Protein AF-A0A960KYT1-F1 (afdb_monomer_lite)

Foldseek 3Di:
DVPPPDDDDDDPPNDDDFAEAEEEPPAPPDHVVVVLVVCQVVLAAAEPPDPDDRPPHHYDYPFDWGHHYYYDYDWYPPLCPDVTPCVVLVVVQVCQQVVCVVVVTRTGGRSCPVVVVDPPPPPPDDPVPPPPDPPDDDDDDDDD

Sequence (144 aa):
NLAHHMVDGSLAGGAPSYVLVQEMINDGVVPNLSTSDLARSIGMPMVGPVIEAIAGLPQVPAPFEGYGLFQYQGGVHGFLLAPDPNTAAGQLQLITYLGSGLTGHPTIIDPFAAGKDRDFEVPFRPYWQDETNPHLVYFPANQP

pLDDT: mean 79.56, std 21.62, range [31.69, 98.25]

Structure (mmCIF, N/CA/C/O backbone):
data_AF-A0A960KYT1-F1
#
_entry.id   AF-A0A960KYT1-F1
#
loop_
_atom_site.group_PDB
_atom_site.id
_atom_site.type_symbol
_atom_site.label_atom_id
_atom_site.label_alt_id
_atom_site.label_comp_id
_atom_site.label_asym_id
_atom_site.label_entity_id
_atom_site.label_seq_id
_atom_site.pdbx_PDB_ins_code
_atom_site.Cartn_x
_atom_site.Cartn_y
_atom_site.Cartn_z
_atom_site.occupancy
_atom_site.B_iso_or_equiv
_atom_site.auth_seq_id
_atom_site.auth_comp_id
_atom_site.auth_asym_id
_atom_site.auth_atom_id
_atom_site.pdbx_PDB_model_num
ATOM 1 N N . ASN A 1 1 ? 1.744 -20.534 3.990 1.00 55.34 1 ASN A N 1
ATOM 2 C CA . ASN A 1 1 ? 1.581 -19.755 5.226 1.00 55.34 1 ASN A CA 1
ATOM 3 C C . ASN A 1 1 ? 2.958 -19.519 5.825 1.00 55.34 1 ASN A C 1
ATOM 5 O O . ASN A 1 1 ? 3.502 -20.403 6.466 1.00 55.34 1 ASN A O 1
ATOM 9 N N . LEU A 1 2 ? 3.552 -18.363 5.541 1.00 66.50 2 LEU A N 1
ATOM 10 C CA . LEU A 1 2 ? 4.830 -17.902 6.089 1.00 66.50 2 LEU A CA 1
ATOM 11 C C . LEU A 1 2 ? 4.650 -17.040 7.358 1.00 66.50 2 LEU A C 1
ATOM 13 O O . LEU A 1 2 ? 5.632 -16.599 7.944 1.00 66.50 2 LEU A O 1
ATOM 17 N N . ALA A 1 3 ? 3.413 -16.826 7.822 1.00 62.00 3 ALA A N 1
ATOM 18 C CA . ALA A 1 3 ? 3.061 -15.891 8.894 1.00 62.00 3 ALA A CA 1
ATOM 19 C C . ALA A 1 3 ? 2.881 -16.557 10.278 1.00 62.00 3 ALA A C 1
ATOM 21 O O . ALA A 1 3 ? 2.197 -16.025 11.150 1.00 62.00 3 ALA A O 1
ATOM 22 N N . HIS A 1 4 ? 3.511 -17.711 10.521 1.00 58.62 4 HIS A N 1
ATOM 23 C CA . HIS A 1 4 ? 3.385 -18.475 11.777 1.00 58.62 4 HIS A CA 1
ATOM 24 C C . HIS A 1 4 ? 3.841 -17.730 13.047 1.00 58.62 4 HIS A C 1
ATOM 26 O O . HIS A 1 4 ? 3.571 -18.191 14.154 1.00 58.62 4 HIS A O 1
ATOM 32 N N . HIS A 1 5 ? 4.531 -16.597 12.898 1.00 63.34 5 HIS A N 1
ATOM 33 C CA . HIS A 1 5 ? 5.094 -15.808 13.995 1.00 63.34 5 HIS A CA 1
ATOM 34 C C . HIS A 1 5 ? 4.371 -14.482 14.240 1.00 63.34 5 HIS A C 1
ATOM 36 O O . HIS A 1 5 ? 4.926 -13.608 14.903 1.00 63.34 5 HIS A O 1
ATOM 42 N N . MET A 1 6 ? 3.152 -14.297 13.724 1.00 62.31 6 MET A N 1
ATOM 43 C CA . MET A 1 6 ? 2.377 -13.130 14.128 1.00 62.31 6 MET A CA 1
ATOM 44 C C . MET A 1 6 ? 2.015 -13.227 15.607 1.00 62.31 6 MET A C 1
ATOM 46 O O . MET A 1 6 ? 1.387 -14.189 16.048 1.00 62.31 6 MET A O 1
ATOM 50 N N . VAL A 1 7 ? 2.425 -12.216 16.361 1.00 6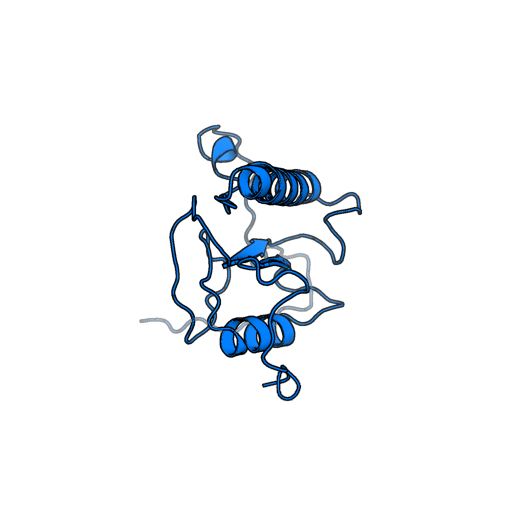5.19 7 VAL A N 1
ATOM 51 C CA . VAL A 1 7 ? 2.079 -12.058 17.769 1.00 65.19 7 VAL A CA 1
ATOM 52 C C . VAL A 1 7 ? 0.961 -11.032 17.842 1.00 65.19 7 VAL A C 1
ATOM 54 O O . VAL A 1 7 ? 1.096 -9.936 17.298 1.00 65.19 7 VAL A O 1
ATOM 57 N N . ASP A 1 8 ? -0.140 -11.403 18.486 1.00 64.69 8 ASP A N 1
ATOM 58 C CA . ASP A 1 8 ? -1.218 -10.466 18.781 1.00 64.69 8 ASP A CA 1
ATOM 59 C C . ASP A 1 8 ? -0.727 -9.399 19.773 1.00 64.69 8 ASP A C 1
ATOM 61 O O . ASP A 1 8 ? 0.046 -9.689 20.692 1.00 64.69 8 ASP A O 1
ATOM 65 N N . GLY A 1 9 ? -1.142 -8.151 19.581 1.00 63.84 9 GLY A N 1
ATOM 66 C CA . GLY A 1 9 ? -0.692 -7.042 20.406 1.00 63.84 9 GLY A CA 1
ATOM 67 C C . GLY A 1 9 ? -1.188 -5.683 19.934 1.00 63.84 9 GLY A C 1
ATOM 68 O O . GLY A 1 9 ? -1.488 -5.461 18.764 1.00 63.84 9 GLY A O 1
ATOM 69 N N . SER A 1 10 ? -1.243 -4.738 20.868 1.00 63.25 10 SER A N 1
ATOM 70 C CA . SER A 1 10 ? -1.470 -3.325 20.573 1.00 63.25 10 SER A CA 1
ATOM 71 C C . SER A 1 10 ? -0.137 -2.601 20.412 1.00 63.25 10 SER A C 1
ATOM 73 O O . SER A 1 10 ? 0.782 -2.823 21.206 1.00 63.25 10 SER A O 1
ATOM 75 N N . LEU A 1 11 ? -0.047 -1.661 19.468 1.00 65.88 11 LEU A N 1
ATOM 76 C CA . LEU A 1 11 ? 1.043 -0.685 19.487 1.00 65.88 11 LEU A CA 1
ATOM 77 C C . LEU A 1 11 ? 1.020 0.110 20.805 1.00 65.88 11 LEU A C 1
ATOM 79 O O . LEU A 1 11 ? -0.022 0.262 21.455 1.00 65.88 11 LEU A O 1
ATOM 83 N N . ALA A 1 12 ? 2.187 0.608 21.216 1.00 59.00 12 ALA A N 1
ATOM 84 C CA . ALA A 1 12 ? 2.310 1.416 22.424 1.00 59.00 12 ALA A CA 1
ATOM 85 C C . ALA A 1 12 ? 1.323 2.598 22.385 1.00 59.00 12 ALA A C 1
ATOM 87 O O . ALA A 1 12 ? 1.262 3.330 21.400 1.00 59.00 12 ALA A O 1
ATOM 88 N N . GLY A 1 13 ? 0.549 2.777 23.459 1.00 67.19 13 GLY A N 1
ATOM 89 C CA . GLY A 1 13 ? -0.447 3.850 23.574 1.00 67.19 13 GLY A CA 1
ATOM 90 C C . GLY A 1 13 ? -1.902 3.437 23.328 1.00 67.19 13 GLY A C 1
ATOM 91 O O . GLY A 1 13 ? -2.781 4.275 23.499 1.00 67.19 13 GLY A O 1
ATOM 92 N N . GLY A 1 14 ? -2.185 2.175 22.974 1.00 66.56 14 GLY A N 1
ATOM 93 C CA . GLY A 1 14 ? -3.559 1.644 22.907 1.00 66.56 14 GLY A CA 1
ATOM 94 C C . GLY A 1 14 ? -4.438 2.249 21.804 1.00 66.56 14 GLY A C 1
ATOM 95 O O . GLY A 1 14 ? -5.650 2.041 21.801 1.00 66.56 14 GLY A O 1
ATOM 96 N N . ALA A 1 15 ? -3.843 3.003 20.879 1.00 67.62 15 ALA A N 1
ATOM 97 C CA . ALA A 1 15 ? -4.545 3.587 19.748 1.00 67.62 15 ALA A CA 1
ATOM 98 C C . ALA A 1 15 ? -4.840 2.520 18.675 1.00 67.62 15 ALA A C 1
ATOM 100 O O . ALA A 1 15 ? -3.996 1.646 18.433 1.00 67.62 15 ALA A O 1
ATOM 101 N N . PRO A 1 16 ? -5.998 2.602 17.988 1.00 70.19 16 PRO A N 1
ATOM 102 C CA . PRO A 1 16 ? -6.248 1.812 16.791 1.00 70.19 16 PRO A CA 1
ATOM 103 C C . PRO A 1 16 ? -5.102 1.984 15.795 1.00 70.19 16 PRO A C 1
ATOM 105 O O . PRO A 1 16 ? -4.678 3.100 15.498 1.00 70.19 16 PRO A O 1
ATOM 108 N N . SER A 1 17 ? -4.574 0.864 15.314 1.00 77.56 17 SER A N 1
ATOM 109 C CA . SER A 1 17 ? -3.456 0.837 14.376 1.00 77.56 17 SER A CA 1
ATOM 110 C C . SER A 1 17 ? -3.976 0.412 13.013 1.00 77.56 17 SER A C 1
ATOM 112 O O . SER A 1 17 ? -4.619 -0.628 12.896 1.00 77.56 17 SER A O 1
ATOM 114 N N . TYR A 1 18 ? -3.695 1.212 11.989 1.00 88.25 18 TYR A N 1
ATOM 115 C CA . TYR A 1 18 ?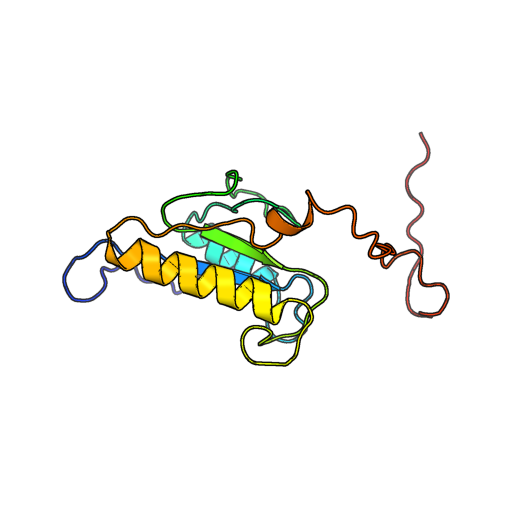 -4.103 0.928 10.617 1.00 88.25 18 TYR A CA 1
ATOM 116 C C . TYR A 1 18 ? -2.869 0.684 9.757 1.00 88.25 18 TYR A C 1
ATOM 118 O O . TYR A 1 18 ? -1.933 1.486 9.763 1.00 88.25 18 TYR A O 1
ATOM 126 N N . VAL A 1 19 ? -2.878 -0.396 8.980 1.00 91.88 19 VAL A N 1
ATOM 127 C CA . VAL A 1 19 ? -1.756 -0.790 8.124 1.00 91.88 19 VAL A CA 1
ATOM 128 C C . VAL A 1 19 ? -2.146 -0.665 6.654 1.00 91.88 19 VAL A C 1
ATOM 130 O O . VAL A 1 19 ? -3.133 -1.249 6.214 1.00 91.88 19 VAL A O 1
ATOM 133 N N . LEU A 1 20 ? -1.324 0.056 5.896 1.00 96.38 20 LEU A N 1
ATOM 134 C CA . LEU A 1 20 ? -1.326 0.030 4.438 1.00 96.38 20 LEU A CA 1
ATOM 135 C C . LEU A 1 20 ? -0.203 -0.897 3.973 1.00 96.38 20 LEU A C 1
ATOM 137 O O . LEU A 1 20 ? 0.962 -0.663 4.301 1.00 96.38 20 LEU A O 1
ATOM 141 N N . VAL A 1 21 ? -0.542 -1.907 3.176 1.00 96.88 21 VAL A N 1
ATOM 142 C CA . VAL A 1 21 ? 0.436 -2.720 2.446 1.00 96.88 21 VAL A CA 1
ATOM 143 C C . VAL A 1 21 ? 0.402 -2.321 0.977 1.00 96.88 21 VAL A C 1
ATOM 145 O O . VAL A 1 21 ? -0.661 -2.268 0.363 1.00 96.88 21 VAL A O 1
ATOM 148 N N . GLN A 1 22 ? 1.575 -2.035 0.418 1.00 97.31 22 GLN A N 1
ATOM 149 C CA . GLN A 1 22 ? 1.755 -1.739 -1.000 1.00 97.31 22 GLN A CA 1
ATOM 150 C C . GLN A 1 22 ? 2.577 -2.856 -1.624 1.00 97.31 22 GLN A C 1
ATOM 152 O O . GLN A 1 22 ? 3.715 -3.089 -1.220 1.00 97.31 22 GLN A O 1
ATOM 157 N N . GLU A 1 23 ? 1.990 -3.548 -2.589 1.00 97.25 23 GLU A N 1
ATOM 158 C CA . GLU A 1 23 ? 2.596 -4.701 -3.243 1.00 97.25 23 GLU A CA 1
ATOM 159 C C . GLU A 1 23 ? 2.899 -4.391 -4.702 1.00 97.25 23 GLU A C 1
ATOM 161 O O . GLU A 1 23 ? 2.041 -3.879 -5.411 1.00 97.25 23 GLU A O 1
ATOM 166 N N . MET A 1 24 ? 4.093 -4.753 -5.165 1.00 96.38 24 MET A N 1
ATOM 167 C CA . MET A 1 24 ? 4.377 -4.849 -6.593 1.00 96.38 24 MET A CA 1
ATOM 168 C C . MET A 1 24 ? 4.153 -6.297 -7.040 1.00 96.38 24 MET A C 1
ATOM 170 O O . MET A 1 24 ? 4.767 -7.224 -6.509 1.00 96.38 24 MET A O 1
ATOM 174 N N . ILE A 1 25 ? 3.265 -6.509 -8.006 1.00 95.88 25 ILE A N 1
ATOM 175 C CA . ILE A 1 25 ? 3.060 -7.820 -8.625 1.00 95.88 25 ILE A CA 1
ATOM 176 C C . ILE A 1 25 ? 4.307 -8.201 -9.424 1.00 95.88 25 ILE A C 1
ATOM 178 O O . ILE A 1 25 ? 4.843 -7.381 -10.172 1.00 95.88 25 ILE A O 1
ATOM 182 N N . ASN A 1 26 ? 4.743 -9.455 -9.276 1.00 91.69 26 ASN A N 1
ATOM 183 C CA . ASN A 1 26 ? 5.981 -9.997 -9.841 1.00 91.69 26 ASN A CA 1
ATOM 184 C C . ASN A 1 26 ? 7.264 -9.321 -9.315 1.00 91.69 26 ASN A C 1
ATOM 186 O O . ASN A 1 26 ? 8.256 -9.220 -10.038 1.00 91.69 26 ASN A O 1
ATOM 190 N N . ASP A 1 27 ? 7.269 -8.868 -8.056 1.00 90.75 27 ASP A N 1
ATOM 191 C CA . ASP A 1 27 ? 8.485 -8.387 -7.389 1.00 90.75 27 ASP A CA 1
ATOM 192 C C . ASP A 1 27 ? 9.533 -9.519 -7.301 1.00 90.75 27 ASP A C 1
ATOM 194 O O . ASP A 1 27 ? 9.300 -10.585 -6.727 1.00 90.75 27 ASP A O 1
ATOM 198 N N . GLY A 1 28 ? 10.708 -9.286 -7.898 1.00 90.69 28 GLY A N 1
ATOM 199 C CA . GLY A 1 28 ? 11.807 -10.256 -7.946 1.00 90.69 28 GLY A CA 1
ATOM 200 C C . GLY A 1 28 ? 12.610 -10.395 -6.645 1.00 90.69 28 GLY A C 1
ATOM 201 O O . GLY A 1 28 ? 13.498 -11.242 -6.570 1.00 90.69 28 GLY A O 1
ATOM 202 N N . VAL A 1 29 ? 12.334 -9.566 -5.637 1.00 93.19 29 VAL A N 1
ATOM 203 C CA . VAL A 1 29 ? 13.013 -9.534 -4.333 1.00 93.19 29 VAL A CA 1
ATOM 204 C C . VAL A 1 29 ? 12.089 -10.033 -3.226 1.00 93.19 29 VAL A C 1
ATOM 206 O O . VAL A 1 29 ? 12.502 -10.872 -2.425 1.00 93.19 29 VAL A O 1
ATOM 209 N N . VAL A 1 30 ? 10.847 -9.542 -3.173 1.00 92.12 30 VAL A N 1
ATOM 210 C CA . VAL A 1 30 ? 9.844 -9.964 -2.181 1.00 92.12 30 VAL A CA 1
ATOM 211 C C . VAL A 1 30 ? 8.717 -10.720 -2.885 1.00 92.12 30 VAL A C 1
ATOM 213 O O . VAL A 1 30 ? 7.862 -10.092 -3.500 1.00 92.12 30 VAL A O 1
ATOM 216 N N . PRO A 1 31 ? 8.658 -12.060 -2.775 1.00 92.81 31 PRO A N 1
ATOM 217 C CA . PRO A 1 31 ? 7.628 -12.840 -3.453 1.00 92.81 31 PRO A CA 1
ATOM 218 C C . PRO A 1 31 ? 6.207 -12.461 -3.015 1.00 92.81 31 PRO A C 1
ATOM 220 O O . PRO A 1 31 ? 5.933 -12.378 -1.814 1.00 92.81 31 PRO A O 1
ATOM 223 N N . ASN A 1 32 ? 5.272 -12.368 -3.968 1.00 94.00 32 ASN A N 1
ATOM 224 C CA . ASN A 1 32 ? 3.855 -12.063 -3.702 1.00 94.00 32 ASN A CA 1
ATOM 225 C C . ASN A 1 32 ? 3.180 -13.075 -2.757 1.00 94.00 32 ASN A C 1
ATOM 227 O O . ASN A 1 32 ? 2.234 -12.748 -2.038 1.00 94.00 32 ASN A O 1
ATOM 231 N N . LEU A 1 33 ? 3.702 -14.307 -2.688 1.00 93.62 33 LEU A N 1
ATOM 232 C CA . LEU A 1 33 ? 3.242 -15.315 -1.730 1.00 93.62 33 LEU A CA 1
ATOM 233 C C . LEU A 1 33 ? 3.413 -14.853 -0.273 1.00 93.62 33 LEU A C 1
ATOM 235 O O . LEU A 1 33 ? 2.540 -15.114 0.553 1.00 93.62 33 LEU A O 1
ATOM 239 N N . SER A 1 34 ? 4.503 -14.149 0.042 1.00 90.62 34 SER A N 1
ATOM 240 C CA . SER A 1 34 ? 4.768 -13.638 1.391 1.00 90.62 34 SER A CA 1
ATOM 241 C C . SER A 1 34 ? 3.747 -12.574 1.785 1.00 90.62 34 SER A C 1
ATOM 243 O O . SER A 1 34 ? 3.178 -12.636 2.875 1.00 90.62 34 SER A O 1
ATOM 245 N N . THR A 1 35 ? 3.460 -11.642 0.876 1.00 93.75 35 THR A N 1
ATOM 246 C CA . THR A 1 35 ? 2.422 -10.623 1.067 1.00 93.75 35 THR A CA 1
ATOM 247 C C . THR A 1 35 ? 1.040 -11.253 1.185 1.00 93.75 35 THR A C 1
ATOM 249 O O . THR A 1 35 ? 0.274 -10.888 2.071 1.00 93.75 35 THR A O 1
ATOM 252 N N . SER A 1 36 ? 0.736 -12.247 0.348 1.00 93.88 36 SER A N 1
ATOM 253 C CA . SER A 1 36 ? -0.530 -12.980 0.392 1.00 93.88 36 SER A CA 1
ATOM 254 C C . SER A 1 36 ? -0.744 -13.693 1.722 1.00 93.88 36 SER A C 1
ATOM 256 O O . SER A 1 36 ? -1.843 -13.663 2.275 1.00 93.88 36 SER A O 1
ATOM 258 N N . ASP A 1 37 ? 0.296 -14.336 2.250 1.00 92.69 37 ASP A N 1
ATOM 259 C CA . ASP A 1 37 ? 0.232 -15.011 3.543 1.00 92.69 37 ASP A CA 1
ATOM 260 C C . ASP A 1 37 ? 0.055 -14.014 4.697 1.00 92.69 37 ASP A C 1
ATOM 262 O O . ASP A 1 37 ? -0.775 -14.266 5.570 1.00 92.69 37 ASP A O 1
ATOM 266 N N . LEU A 1 38 ? 0.753 -12.870 4.665 1.00 91.06 38 LEU A N 1
ATOM 267 C CA . LEU A 1 38 ? 0.566 -11.775 5.624 1.00 91.06 38 LEU A CA 1
ATOM 268 C C . LEU A 1 38 ? -0.858 -11.205 5.571 1.00 91.06 38 LEU A C 1
ATOM 270 O O . LEU A 1 38 ? -1.513 -11.047 6.598 1.00 91.06 38 LEU A O 1
ATOM 274 N N . ALA A 1 39 ? -1.355 -10.896 4.375 1.00 93.38 39 ALA A N 1
ATOM 275 C CA . ALA A 1 39 ? -2.672 -10.304 4.195 1.00 93.38 39 ALA A CA 1
ATOM 276 C C . ALA A 1 39 ? -3.776 -11.256 4.684 1.00 93.38 39 ALA A C 1
ATOM 278 O O . ALA A 1 39 ? -4.690 -10.830 5.391 1.00 93.38 39 ALA A O 1
ATOM 279 N N . ARG A 1 40 ? -3.654 -12.564 4.403 1.00 92.88 40 ARG A N 1
ATOM 280 C CA . ARG A 1 40 ? -4.558 -13.594 4.948 1.00 92.88 40 ARG A CA 1
ATOM 281 C C . ARG A 1 40 ? -4.493 -13.696 6.457 1.00 92.88 40 ARG A C 1
ATOM 283 O O . ARG A 1 40 ? -5.536 -13.825 7.090 1.00 92.88 40 ARG A O 1
ATOM 290 N N . SER A 1 41 ? -3.297 -13.671 7.036 1.00 88.88 41 SER A N 1
ATOM 291 C CA . SER A 1 41 ? -3.148 -13.891 8.469 1.00 88.88 41 SER A CA 1
ATOM 292 C C . SER A 1 41 ? -3.770 -12.764 9.296 1.00 88.88 41 SER A C 1
ATOM 294 O O . SER A 1 41 ? -4.273 -13.038 10.382 1.00 88.88 41 SER A O 1
ATOM 296 N N . ILE A 1 42 ? -3.791 -11.530 8.780 1.00 86.75 42 ILE A N 1
ATOM 297 C CA . ILE A 1 42 ? -4.426 -10.370 9.436 1.00 86.75 42 ILE A CA 1
ATOM 298 C C . ILE A 1 42 ? -5.828 -10.035 8.896 1.00 86.75 42 ILE A C 1
ATOM 300 O O . ILE A 1 42 ? -6.407 -9.033 9.304 1.00 86.75 42 ILE A O 1
ATOM 304 N N . GLY A 1 43 ? -6.379 -10.834 7.974 1.00 89.12 43 GLY A N 1
ATOM 305 C CA . GLY A 1 43 ? -7.707 -10.591 7.391 1.00 89.12 43 GLY A CA 1
ATOM 306 C C . GLY A 1 43 ? -7.815 -9.282 6.598 1.00 89.12 43 GLY A C 1
ATOM 307 O O . GLY A 1 43 ? -8.870 -8.653 6.581 1.00 89.12 43 GLY A O 1
ATOM 308 N N . MET A 1 44 ? -6.723 -8.850 5.967 1.00 92.94 44 MET A N 1
ATOM 309 C CA . MET A 1 44 ? -6.643 -7.579 5.248 1.00 92.94 44 MET A CA 1
ATOM 310 C C . MET A 1 44 ? -7.513 -7.586 3.983 1.00 92.94 44 MET A C 1
ATOM 312 O O . MET A 1 44 ? -7.355 -8.486 3.156 1.00 92.94 44 MET A O 1
ATOM 316 N N . PRO A 1 45 ? -8.393 -6.590 3.771 1.00 97.38 45 PRO A N 1
ATOM 317 C CA . PRO A 1 45 ? -9.087 -6.458 2.501 1.00 97.38 45 PRO A CA 1
ATOM 318 C C . PRO A 1 45 ? -8.121 -6.024 1.395 1.00 97.38 45 PRO A C 1
ATOM 320 O O . PRO A 1 45 ? -7.157 -5.289 1.624 1.00 97.38 45 PRO A O 1
ATOM 323 N N . MET A 1 46 ? -8.420 -6.447 0.174 1.00 98.19 46 MET A N 1
ATOM 324 C CA . MET A 1 46 ? -7.775 -5.942 -1.030 1.00 98.19 46 MET A CA 1
ATOM 325 C C . MET A 1 46 ? -8.535 -4.715 -1.525 1.00 98.19 46 MET A C 1
ATOM 327 O O . MET A 1 46 ? -9.719 -4.813 -1.854 1.00 98.19 46 MET A O 1
ATOM 331 N N . VAL A 1 47 ? -7.868 -3.567 -1.575 1.00 98.19 47 VAL A N 1
ATOM 332 C CA . VAL A 1 47 ? -8.466 -2.317 -2.046 1.00 98.19 47 VAL A CA 1
ATOM 333 C C . VAL A 1 47 ? -8.258 -2.195 -3.548 1.00 98.19 47 VAL A C 1
ATOM 335 O O . VAL A 1 47 ? -7.147 -2.346 -4.050 1.00 98.19 47 VAL A O 1
ATOM 338 N N . GLY A 1 48 ? -9.352 -1.955 -4.266 1.00 94.56 48 GLY A N 1
ATOM 339 C CA . GLY A 1 48 ? -9.362 -1.886 -5.718 1.00 94.56 48 GLY A CA 1
ATOM 340 C C . GLY A 1 48 ? -8.614 -0.670 -6.285 1.00 94.56 48 GLY A C 1
ATOM 341 O O . GLY A 1 48 ? -8.556 0.366 -5.626 1.00 94.56 48 GLY A O 1
ATOM 342 N N . PRO A 1 49 ? -8.132 -0.747 -7.540 1.00 95.25 49 PRO A N 1
ATOM 343 C CA . PRO A 1 49 ? -8.252 -1.884 -8.458 1.00 95.25 49 PRO A CA 1
ATOM 344 C C . PRO A 1 49 ? -7.398 -3.094 -8.042 1.00 95.25 49 PRO A C 1
ATOM 346 O O . PRO A 1 49 ? -6.219 -2.964 -7.739 1.00 95.25 49 PRO A O 1
ATOM 349 N N . VAL A 1 50 ? -8.006 -4.285 -8.058 1.00 94.44 50 VAL A N 1
ATOM 350 C CA . VAL A 1 50 ? -7.312 -5.550 -7.772 1.00 94.44 50 VAL A CA 1
ATOM 351 C C . VAL A 1 50 ? -6.678 -6.067 -9.060 1.00 94.44 50 VAL A C 1
ATOM 353 O O . VAL A 1 50 ? -7.381 -6.261 -10.051 1.00 94.44 50 VAL A O 1
ATOM 356 N N . ILE A 1 51 ? -5.362 -6.283 -9.040 1.00 95.38 51 ILE A N 1
ATOM 357 C CA . ILE A 1 51 ? -4.594 -6.772 -10.194 1.00 95.38 51 ILE A CA 1
ATOM 358 C C . ILE A 1 51 ? -4.586 -8.302 -10.197 1.00 95.38 51 ILE A C 1
ATOM 360 O O . ILE A 1 51 ? -4.974 -8.922 -11.185 1.00 95.38 51 ILE A O 1
ATOM 364 N N . GLU A 1 52 ? -4.207 -8.909 -9.071 1.00 96.19 52 GLU A N 1
ATOM 365 C CA . GLU A 1 52 ? -4.187 -10.358 -8.879 1.00 96.19 52 GLU A CA 1
ATOM 366 C C . GLU A 1 52 ? -4.915 -10.721 -7.583 1.00 96.19 52 GLU A C 1
ATOM 368 O O . GLU A 1 52 ? -4.422 -10.470 -6.484 1.00 96.19 52 GLU A O 1
ATOM 373 N N . ALA A 1 53 ? -6.102 -11.320 -7.707 1.00 96.12 53 ALA A N 1
ATOM 374 C CA . ALA A 1 53 ? -6.951 -11.648 -6.567 1.00 96.12 53 ALA A CA 1
ATOM 375 C C . ALA A 1 53 ? -6.328 -12.717 -5.654 1.00 96.12 53 ALA A C 1
ATOM 377 O O . ALA A 1 53 ? -6.041 -13.838 -6.074 1.00 96.12 53 ALA A O 1
ATOM 378 N N . ILE A 1 54 ? -6.234 -12.411 -4.360 1.00 95.62 54 ILE A N 1
ATOM 379 C CA . ILE A 1 54 ? -5.762 -13.347 -3.340 1.00 95.62 54 ILE A CA 1
ATOM 380 C C . ILE A 1 54 ? -6.960 -14.107 -2.773 1.00 95.62 54 ILE A C 1
ATOM 382 O O . ILE A 1 54 ? -7.835 -13.545 -2.113 1.00 95.62 54 ILE A O 1
ATOM 386 N N . ALA A 1 55 ? -6.990 -15.422 -3.000 1.00 93.88 55 ALA A N 1
ATOM 387 C CA . ALA A 1 55 ? -8.067 -16.275 -2.505 1.00 93.88 55 ALA A CA 1
ATOM 388 C C . ALA A 1 55 ? -8.257 -16.134 -0.982 1.00 93.88 55 ALA A C 1
ATOM 390 O O . ALA A 1 55 ? -7.289 -16.246 -0.220 1.00 93.88 55 ALA A O 1
ATOM 391 N N . GLY A 1 56 ? -9.509 -15.935 -0.561 1.00 92.31 56 GLY A N 1
ATOM 392 C CA . GLY A 1 56 ? -9.906 -15.803 0.843 1.00 92.31 56 GLY A CA 1
ATOM 393 C C . GLY A 1 56 ? -9.895 -14.376 1.398 1.00 92.31 56 GLY A C 1
ATOM 394 O O . GLY A 1 56 ? -10.345 -14.191 2.524 1.00 92.31 56 GLY A O 1
ATOM 395 N N . LEU A 1 57 ? -9.430 -13.380 0.636 1.00 94.94 57 LEU A N 1
ATOM 396 C CA . LEU A 1 57 ? -9.492 -11.977 1.046 1.00 94.94 57 LEU A CA 1
ATOM 397 C C . LEU A 1 57 ? -10.696 -11.258 0.421 1.00 94.94 57 LEU A C 1
ATOM 399 O O . LEU A 1 57 ? -10.971 -11.451 -0.767 1.00 94.94 57 LEU A O 1
ATOM 403 N N . PRO A 1 58 ? -11.420 -10.422 1.189 1.00 97.12 58 PRO A N 1
ATOM 404 C CA . PRO A 1 58 ? -12.474 -9.587 0.632 1.00 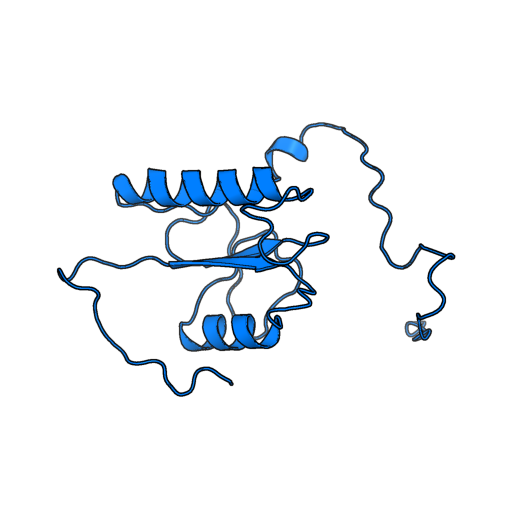97.12 58 PRO A CA 1
ATOM 405 C C . PRO A 1 58 ? -11.873 -8.503 -0.269 1.00 97.12 58 PRO A C 1
ATOM 407 O O . PRO A 1 58 ? -10.808 -7.962 0.024 1.00 97.12 58 PRO A O 1
ATOM 410 N N . GLN A 1 59 ? -12.577 -8.161 -1.348 1.00 97.81 59 GLN A N 1
ATOM 411 C CA . GLN A 1 59 ? -12.228 -7.039 -2.218 1.00 97.81 59 GLN A CA 1
ATOM 412 C C . GLN A 1 59 ? -13.163 -5.869 -1.931 1.00 97.81 59 GLN A C 1
ATOM 414 O O . GLN A 1 59 ? -14.380 -6.051 -1.857 1.00 97.81 59 GLN A O 1
ATOM 419 N N . VAL A 1 60 ? -12.602 -4.675 -1.779 1.00 97.69 60 VAL A N 1
ATOM 420 C CA . VAL A 1 60 ? -13.346 -3.442 -1.505 1.00 97.69 60 VAL A CA 1
ATOM 421 C C . VAL A 1 60 ? -12.976 -2.375 -2.536 1.00 97.69 60 VAL A C 1
ATOM 423 O O . VAL A 1 60 ? -11.828 -2.332 -2.983 1.00 97.69 60 VAL A O 1
ATOM 426 N N . PRO A 1 61 ? -13.916 -1.522 -2.969 1.00 96.94 61 PRO A N 1
ATOM 427 C CA . PRO A 1 61 ? -13.597 -0.451 -3.906 1.00 96.94 61 PRO A CA 1
ATOM 428 C C . PRO A 1 61 ? -12.741 0.628 -3.233 1.00 96.94 61 PRO A C 1
ATOM 430 O O . PRO A 1 61 ? -12.905 0.898 -2.045 1.00 96.94 61 PRO A O 1
ATOM 433 N N . ALA A 1 62 ? -11.874 1.284 -4.005 1.00 95.56 62 ALA A N 1
ATOM 434 C CA . ALA A 1 62 ? -11.322 2.575 -3.612 1.00 95.56 62 ALA A CA 1
ATOM 435 C C . ALA A 1 62 ? -12.330 3.713 -3.896 1.00 95.56 62 ALA A C 1
ATOM 437 O O . ALA A 1 62 ? -13.089 3.623 -4.866 1.00 95.56 62 ALA A O 1
ATOM 438 N N . PRO A 1 63 ? -12.306 4.810 -3.117 1.00 97.19 63 PRO A N 1
ATOM 439 C CA . PRO A 1 63 ? -11.515 4.979 -1.899 1.00 97.19 63 PRO A CA 1
ATOM 440 C C . PRO A 1 63 ? -12.050 4.115 -0.744 1.00 97.19 63 PRO A C 1
ATOM 442 O O . PRO A 1 63 ? -13.255 3.905 -0.627 1.00 97.19 63 PRO A O 1
ATOM 445 N N . PHE A 1 64 ? -11.150 3.642 0.117 1.00 97.06 64 PHE A N 1
ATOM 446 C CA . PHE A 1 64 ? -11.475 2.815 1.279 1.00 97.06 64 PHE A CA 1
ATOM 447 C C . PHE A 1 64 ? -10.815 3.365 2.543 1.00 97.06 64 PHE A C 1
ATOM 449 O O . PHE A 1 64 ? -9.607 3.596 2.564 1.00 97.06 64 PHE A O 1
ATOM 456 N N . GLU A 1 65 ? -11.598 3.564 3.600 1.00 96.00 65 GLU A N 1
ATOM 457 C CA . GLU A 1 65 ? -11.100 4.003 4.904 1.00 96.00 65 GLU A CA 1
ATOM 458 C C . GLU A 1 65 ? -10.702 2.793 5.762 1.00 96.00 65 GLU A C 1
ATOM 460 O O . GLU A 1 65 ? -11.481 1.852 5.916 1.00 96.00 65 GLU A O 1
ATOM 465 N N . GLY A 1 66 ? -9.505 2.822 6.348 1.00 93.56 66 GLY A N 1
ATOM 466 C CA . GLY A 1 66 ? -9.021 1.797 7.269 1.00 93.56 66 GLY A CA 1
ATOM 467 C C . GLY A 1 66 ? -7.684 1.199 6.847 1.00 93.56 66 GLY A C 1
ATOM 468 O O . GLY A 1 66 ? -6.763 1.920 6.494 1.00 93.56 66 GLY A O 1
ATOM 469 N N . TYR A 1 67 ? -7.560 -0.125 6.941 1.00 94.25 67 TYR A N 1
ATOM 470 C CA . TYR A 1 67 ? -6.358 -0.890 6.591 1.00 94.25 67 TYR A CA 1
ATOM 471 C C . TYR A 1 67 ? -6.608 -1.724 5.334 1.00 94.25 67 TYR A C 1
ATOM 473 O O . TYR A 1 67 ? -7.738 -2.131 5.070 1.00 94.25 67 TYR A O 1
ATOM 481 N N . GLY A 1 68 ? -5.566 -2.014 4.563 1.00 96.81 68 GLY A N 1
ATOM 482 C CA . GLY A 1 68 ? -5.750 -2.709 3.295 1.00 96.81 68 GLY A CA 1
ATOM 483 C C . GLY A 1 68 ? -4.465 -2.956 2.521 1.00 96.81 68 GLY A C 1
ATOM 484 O O . GLY A 1 68 ? -3.425 -2.345 2.780 1.00 96.81 68 GLY A O 1
ATOM 485 N N . LEU A 1 69 ? -4.579 -3.861 1.555 1.00 98.06 69 LEU A N 1
ATOM 486 C CA . LEU A 1 69 ? -3.560 -4.165 0.561 1.00 98.06 69 LEU A CA 1
ATOM 487 C C . LEU A 1 69 ? -3.925 -3.476 -0.754 1.00 98.06 69 LEU A C 1
ATOM 489 O O . LEU A 1 69 ? -5.032 -3.670 -1.255 1.00 98.06 69 LEU A O 1
ATOM 493 N N . PHE A 1 70 ? -2.983 -2.729 -1.325 1.00 98.25 70 PHE A N 1
ATOM 494 C CA . PHE A 1 70 ? -3.084 -2.171 -2.671 1.00 98.25 70 PHE A CA 1
ATOM 495 C C . PHE A 1 70 ? -1.968 -2.728 -3.561 1.00 98.25 70 PHE A C 1
ATOM 497 O O . PHE A 1 70 ? -0.808 -2.793 -3.143 1.00 98.25 70 PHE A O 1
ATOM 504 N N . GLN A 1 71 ? -2.318 -3.117 -4.787 1.00 97.50 71 GLN A N 1
ATOM 505 C CA . GLN A 1 71 ? -1.401 -3.743 -5.738 1.00 97.50 71 GLN A CA 1
ATOM 506 C C . GLN A 1 71 ? -1.001 -2.784 -6.861 1.00 97.50 71 GLN A C 1
ATOM 508 O O . GLN A 1 71 ? -1.821 -2.059 -7.418 1.00 97.50 71 GLN A O 1
ATOM 513 N N . TYR A 1 72 ? 0.271 -2.843 -7.227 1.00 96.38 72 TYR A N 1
ATOM 514 C CA . TYR A 1 72 ? 0.896 -2.176 -8.361 1.00 96.38 72 TYR A CA 1
ATOM 515 C C . TYR A 1 72 ? 1.430 -3.234 -9.330 1.00 96.38 72 TYR A C 1
ATOM 517 O O . TYR A 1 72 ? 1.676 -4.374 -8.942 1.00 96.38 72 TYR A O 1
ATOM 525 N N . GLN A 1 73 ? 1.640 -2.866 -10.592 1.00 94.00 73 GLN A N 1
ATOM 526 C CA . GLN A 1 73 ? 2.250 -3.746 -11.593 1.00 94.00 73 GLN A CA 1
ATOM 527 C C . GLN A 1 73 ? 3.230 -2.977 -12.480 1.00 94.00 73 GLN A C 1
ATOM 529 O O . GLN A 1 73 ? 3.130 -1.758 -12.624 1.00 94.00 73 GLN A O 1
ATOM 534 N N . GLY A 1 74 ? 4.149 -3.705 -13.118 1.00 89.75 74 GLY A N 1
ATOM 535 C CA . GLY A 1 74 ? 5.061 -3.141 -14.118 1.00 89.75 74 GLY A CA 1
ATOM 536 C C . GLY A 1 74 ? 6.167 -2.249 -13.547 1.00 89.75 74 GLY A C 1
ATOM 537 O O . GLY A 1 74 ? 6.710 -1.431 -14.283 1.00 89.75 74 GLY A O 1
ATOM 538 N N . GLY A 1 75 ? 6.481 -2.389 -12.259 1.00 89.12 75 GLY A N 1
ATOM 539 C CA . GLY A 1 75 ? 7.576 -1.677 -11.604 1.00 89.12 75 GLY A CA 1
ATOM 540 C C . GLY A 1 75 ? 8.560 -2.608 -10.900 1.00 89.12 75 GLY A C 1
ATOM 541 O O . GLY A 1 75 ? 8.507 -3.830 -11.045 1.00 89.12 75 GLY A O 1
ATOM 542 N N . VAL A 1 76 ? 9.473 -2.015 -10.134 1.00 90.25 76 VAL A N 1
ATOM 543 C CA . VAL A 1 76 ? 10.559 -2.717 -9.438 1.00 90.25 76 VAL A CA 1
ATOM 544 C C . VAL A 1 76 ? 10.401 -2.719 -7.917 1.00 90.25 76 VAL A C 1
ATOM 546 O O . VAL A 1 76 ? 9.657 -1.932 -7.329 1.00 90.25 76 VAL A O 1
ATOM 549 N N . HIS A 1 77 ? 11.161 -3.589 -7.250 1.00 92.81 77 HIS A N 1
ATOM 550 C CA . HIS A 1 77 ? 11.297 -3.542 -5.798 1.00 92.81 77 HIS A CA 1
ATOM 551 C C . HIS A 1 77 ? 11.775 -2.156 -5.334 1.00 92.81 77 HIS A C 1
ATOM 553 O O . HIS A 1 77 ? 12.698 -1.577 -5.911 1.00 92.81 77 HIS A O 1
ATOM 559 N N . GLY A 1 78 ? 11.165 -1.621 -4.274 1.00 91.81 78 GLY A N 1
ATOM 560 C CA . GLY A 1 78 ? 11.523 -0.300 -3.747 1.00 91.81 78 GLY A CA 1
ATOM 561 C C . GLY A 1 78 ? 11.066 0.882 -4.615 1.00 91.81 78 GLY A C 1
ATOM 562 O O . GLY A 1 78 ? 11.592 1.986 -4.451 1.00 91.81 78 GLY A O 1
ATOM 563 N N . PHE A 1 79 ? 10.075 0.685 -5.498 1.00 93.00 79 PHE A N 1
ATOM 564 C CA . PHE A 1 79 ? 9.546 1.715 -6.409 1.00 93.00 79 PHE A CA 1
ATOM 565 C C . PHE A 1 79 ? 9.128 3.032 -5.730 1.00 93.00 79 PHE A C 1
ATOM 567 O O . PHE A 1 79 ? 9.107 4.075 -6.376 1.00 93.00 79 PHE A O 1
ATOM 574 N N . LEU A 1 80 ? 8.827 3.017 -4.425 1.00 92.56 80 LEU A N 1
ATOM 575 C CA . LEU A 1 80 ? 8.509 4.226 -3.657 1.00 92.56 80 LEU A CA 1
ATOM 576 C C . LEU A 1 80 ? 9.650 5.255 -3.640 1.00 92.56 80 LEU A C 1
ATOM 578 O O . LEU A 1 80 ? 9.384 6.447 -3.485 1.00 92.56 80 LEU A O 1
ATOM 582 N N . LEU A 1 81 ? 10.903 4.805 -3.757 1.00 91.56 81 LEU A N 1
ATOM 583 C CA . LEU A 1 81 ? 12.101 5.646 -3.637 1.00 91.56 81 LEU A CA 1
ATOM 584 C C . LEU A 1 81 ? 13.011 5.584 -4.871 1.00 91.56 81 LEU A C 1
ATOM 586 O O . LEU A 1 81 ? 13.822 6.485 -5.075 1.00 91.56 81 LEU A O 1
ATOM 590 N N . ALA A 1 82 ? 12.899 4.530 -5.680 1.00 85.94 82 ALA A N 1
ATOM 591 C CA . ALA A 1 82 ? 13.609 4.409 -6.947 1.00 85.94 82 ALA A CA 1
ATOM 592 C C . ALA A 1 82 ? 12.852 5.139 -8.070 1.00 85.94 82 ALA A C 1
ATOM 594 O O . ALA A 1 82 ? 11.634 5.239 -7.986 1.00 85.94 82 ALA A O 1
ATOM 595 N N . PRO A 1 83 ? 13.531 5.625 -9.125 1.00 87.81 83 PRO A N 1
ATOM 596 C CA . PRO A 1 83 ? 12.859 6.124 -10.321 1.00 87.81 83 PRO A CA 1
ATOM 597 C C . PRO A 1 83 ? 12.156 4.967 -11.051 1.00 87.81 83 PRO A C 1
ATOM 599 O O . PRO A 1 83 ? 12.798 4.186 -11.750 1.00 87.81 83 PRO A O 1
ATOM 602 N N . ASP A 1 84 ? 10.840 4.868 -10.869 1.00 93.38 84 ASP A N 1
ATOM 603 C CA . ASP A 1 84 ? 9.957 3.829 -11.404 1.00 93.38 84 ASP A CA 1
ATOM 604 C C . ASP A 1 84 ? 8.674 4.466 -11.986 1.00 93.38 84 ASP A C 1
ATOM 606 O O . ASP A 1 84 ? 8.232 5.513 -11.497 1.00 93.38 84 ASP A O 1
ATOM 610 N N . PRO A 1 85 ? 8.027 3.861 -13.001 1.00 89.31 85 PRO A N 1
ATOM 611 C CA . PRO A 1 85 ? 6.747 4.354 -13.518 1.00 89.31 85 PRO A CA 1
ATOM 612 C C . PRO A 1 85 ? 5.655 4.531 -12.448 1.00 89.31 85 PRO A C 1
ATOM 614 O O . PRO A 1 85 ? 4.791 5.396 -12.590 1.00 89.31 85 PRO A O 1
ATOM 617 N N . ASN A 1 86 ? 5.702 3.753 -11.363 1.00 93.06 86 ASN A N 1
ATOM 618 C CA . ASN A 1 86 ? 4.725 3.784 -10.278 1.00 93.06 86 ASN A CA 1
ATOM 619 C C . ASN A 1 86 ? 5.134 4.675 -9.095 1.00 93.06 86 ASN A C 1
ATOM 621 O O . ASN A 1 86 ? 4.339 4.830 -8.167 1.00 93.06 86 ASN A O 1
ATOM 625 N N . THR A 1 87 ? 6.332 5.277 -9.085 1.00 94.31 87 THR A N 1
ATOM 626 C CA . THR A 1 87 ? 6.845 6.039 -7.927 1.00 94.31 87 THR A CA 1
ATOM 627 C C . THR A 1 87 ? 5.882 7.130 -7.481 1.00 94.31 87 THR A C 1
ATOM 629 O O . THR A 1 87 ? 5.536 7.208 -6.304 1.00 94.31 87 THR A O 1
ATOM 632 N N . ALA A 1 88 ? 5.406 7.950 -8.421 1.00 94.69 88 ALA A N 1
ATOM 633 C CA . ALA A 1 88 ? 4.494 9.047 -8.110 1.00 94.69 88 ALA A CA 1
ATOM 634 C C . ALA A 1 88 ? 3.157 8.538 -7.544 1.00 94.69 88 ALA A C 1
ATOM 636 O O . ALA A 1 88 ? 2.639 9.109 -6.586 1.00 94.69 88 ALA A O 1
ATOM 637 N N . ALA A 1 89 ? 2.628 7.441 -8.093 1.00 95.25 89 ALA A N 1
ATOM 638 C CA . ALA A 1 89 ? 1.386 6.828 -7.632 1.00 95.25 89 ALA A CA 1
ATOM 639 C C . ALA A 1 89 ? 1.531 6.240 -6.217 1.00 95.25 89 ALA A C 1
ATOM 641 O O . ALA A 1 89 ? 0.707 6.520 -5.347 1.00 95.25 89 ALA A O 1
ATOM 642 N N . GLY A 1 90 ? 2.619 5.509 -5.959 1.00 96.00 90 GLY A N 1
ATOM 643 C CA . GLY A 1 90 ? 2.929 4.962 -4.637 1.00 96.00 90 GLY A CA 1
ATOM 644 C C . GLY A 1 90 ? 3.151 6.030 -3.572 1.00 96.00 90 GLY A C 1
ATOM 645 O O . GLY A 1 90 ? 2.667 5.912 -2.445 1.00 96.00 90 GLY A O 1
ATOM 646 N N . GLN A 1 91 ? 3.845 7.113 -3.925 1.00 96.75 91 GLN A N 1
ATOM 647 C CA . GLN A 1 91 ? 4.045 8.251 -3.028 1.00 96.75 91 GLN A CA 1
ATOM 648 C C . GLN A 1 91 ? 2.737 8.993 -2.748 1.00 96.75 91 GLN A C 1
ATOM 650 O O . GLN A 1 91 ? 2.478 9.339 -1.596 1.00 96.75 91 GLN A O 1
ATOM 655 N N . LEU A 1 92 ? 1.892 9.197 -3.765 1.00 96.56 92 LEU A N 1
ATOM 656 C CA . LEU A 1 92 ? 0.573 9.800 -3.591 1.00 96.56 92 LEU A CA 1
ATOM 657 C C . LEU A 1 92 ? -0.282 8.967 -2.628 1.00 96.56 92 LEU A C 1
ATOM 659 O O . LEU A 1 92 ? -0.806 9.508 -1.658 1.00 96.56 92 LEU A O 1
ATOM 663 N N . GLN A 1 93 ? -0.356 7.652 -2.841 1.00 97.12 93 GLN A N 1
ATOM 664 C CA . GLN A 1 93 ? -1.069 6.731 -1.958 1.00 97.12 93 GLN A CA 1
ATOM 665 C C . GLN A 1 93 ? -0.548 6.804 -0.514 1.00 97.12 93 GLN A C 1
ATOM 667 O O . GLN A 1 93 ? -1.340 6.900 0.426 1.00 97.12 93 GLN A O 1
ATOM 672 N N . LEU A 1 94 ? 0.775 6.788 -0.326 1.00 96.81 94 LEU A N 1
ATOM 673 C CA . LEU A 1 94 ? 1.400 6.881 0.993 1.00 96.81 94 LEU A CA 1
ATOM 674 C C . LEU A 1 94 ? 1.058 8.200 1.699 1.00 96.81 94 LEU A C 1
ATOM 676 O O . LEU A 1 94 ? 0.647 8.191 2.858 1.00 96.81 94 LEU A O 1
ATOM 680 N N . ILE A 1 95 ? 1.216 9.332 1.011 1.00 97.06 95 ILE A N 1
ATOM 681 C CA . ILE A 1 95 ? 0.970 10.662 1.580 1.00 97.06 95 ILE A CA 1
ATOM 682 C C . ILE A 1 95 ? -0.513 10.839 1.906 1.00 97.06 95 ILE A C 1
ATOM 684 O O . ILE A 1 95 ? -0.835 11.328 2.988 1.00 97.06 95 ILE A O 1
ATOM 688 N N . THR A 1 96 ? -1.418 10.405 1.024 1.00 96.69 96 THR A N 1
ATOM 689 C CA . THR A 1 96 ? -2.862 10.443 1.281 1.00 96.69 96 THR A CA 1
ATOM 690 C C . THR A 1 96 ? -3.227 9.602 2.495 1.00 96.69 96 THR A C 1
ATOM 692 O O . THR A 1 96 ? -3.945 10.082 3.373 1.00 96.69 96 THR A O 1
ATOM 695 N N . TYR A 1 97 ? -2.700 8.381 2.591 1.00 96.88 97 TYR A N 1
ATOM 696 C CA . TYR A 1 97 ? -2.985 7.479 3.701 1.00 96.88 97 TYR A CA 1
ATOM 697 C C . TYR A 1 97 ? -2.495 8.039 5.041 1.00 96.88 97 TYR A C 1
ATOM 699 O O . TYR A 1 97 ? -3.260 8.118 6.001 1.00 96.88 97 TYR A O 1
ATOM 707 N N . LEU A 1 98 ? -1.240 8.499 5.100 1.00 95.62 98 LEU A N 1
ATOM 708 C CA . LEU A 1 98 ? -0.677 9.101 6.310 1.00 95.62 98 LEU A CA 1
ATOM 709 C C . LEU A 1 98 ? -1.395 10.402 6.680 1.00 95.62 98 LEU A C 1
ATOM 711 O O . LEU A 1 98 ? -1.755 10.592 7.838 1.00 95.62 98 LEU A O 1
ATOM 715 N N . GLY A 1 99 ? -1.634 11.279 5.703 1.00 95.44 99 GLY A N 1
ATOM 716 C CA . GLY A 1 99 ? -2.276 12.573 5.919 1.00 95.44 99 GLY A CA 1
ATOM 717 C C . GLY A 1 99 ? -3.707 12.445 6.441 1.00 95.44 99 GLY A C 1
ATOM 718 O O . GLY A 1 99 ? -4.064 13.107 7.410 1.00 95.44 99 GLY A O 1
ATOM 719 N N . SER A 1 100 ? -4.507 11.556 5.853 1.00 94.94 100 SER A N 1
ATOM 720 C CA . SER A 1 100 ? -5.874 11.270 6.322 1.00 94.94 100 SER A CA 1
ATOM 721 C C . SER A 1 100 ? -5.898 10.492 7.647 1.00 94.94 100 SER A C 1
ATOM 723 O O . SER A 1 100 ? -6.795 10.671 8.472 1.00 94.94 100 SER A O 1
ATOM 725 N N . GLY A 1 101 ? -4.853 9.709 7.932 1.00 92.06 101 GLY A N 1
ATOM 726 C CA . GLY A 1 101 ? -4.649 9.082 9.237 1.00 92.06 101 GLY A CA 1
ATOM 727 C C . GLY A 1 101 ? -4.493 10.090 10.380 1.00 92.06 101 GLY A C 1
ATOM 728 O O . GLY A 1 101 ? -4.950 9.823 11.490 1.00 92.06 101 GLY A O 1
ATOM 729 N N . LEU A 1 102 ? -3.937 11.281 10.118 1.00 89.94 102 LEU A N 1
ATOM 730 C CA . LEU A 1 102 ? -3.819 12.347 11.126 1.00 89.94 102 LEU A CA 1
ATOM 731 C C . LEU A 1 102 ? -5.178 12.883 11.596 1.00 89.94 102 LEU A C 1
ATOM 733 O O . LEU A 1 102 ? -5.262 13.439 12.690 1.00 89.94 102 LEU A O 1
ATOM 737 N N . THR A 1 103 ? -6.239 12.706 10.803 1.00 89.00 103 THR A N 1
ATOM 738 C CA . THR A 1 103 ? -7.614 13.050 11.193 1.00 89.00 103 THR A CA 1
ATOM 739 C C . THR A 1 103 ? -8.405 11.844 11.700 1.00 89.00 103 THR A C 1
ATOM 741 O O . THR A 1 103 ? -9.602 11.968 11.928 1.00 89.00 103 THR A O 1
ATOM 744 N N . GLY A 1 104 ? -7.758 10.688 11.880 1.00 89.06 104 GLY A N 1
ATOM 745 C CA . GLY A 1 104 ? -8.375 9.455 12.378 1.00 89.06 104 GLY A CA 1
ATOM 746 C C . GLY A 1 104 ? -8.989 8.552 11.305 1.00 89.06 104 GLY A C 1
ATOM 747 O O . GLY A 1 104 ? -9.499 7.491 11.652 1.00 89.06 104 GLY A O 1
ATOM 748 N N . HIS A 1 105 ? -8.901 8.937 10.027 1.00 91.75 105 HIS A N 1
ATOM 749 C CA . HIS A 1 105 ? -9.591 8.285 8.909 1.00 91.75 105 HIS A CA 1
ATOM 750 C C . HIS A 1 105 ? -8.608 7.948 7.771 1.00 91.75 105 HIS A C 1
ATOM 752 O O . HIS A 1 105 ? -8.697 8.528 6.684 1.00 91.75 105 HIS A O 1
ATOM 758 N N . PRO A 1 106 ? -7.612 7.068 7.998 1.00 95.44 106 PRO A N 1
ATOM 759 C CA . PRO A 1 106 ? -6.624 6.741 6.974 1.00 95.44 106 PRO A CA 1
ATOM 760 C C . PRO A 1 106 ? -7.307 6.147 5.741 1.00 95.44 106 PRO A C 1
ATOM 762 O O . PRO A 1 106 ? -8.101 5.217 5.845 1.00 95.44 106 PRO A O 1
ATOM 765 N N . THR A 1 107 ? -7.015 6.707 4.572 1.00 97.25 107 THR A N 1
ATOM 766 C CA . THR A 1 107 ? -7.734 6.424 3.327 1.00 97.25 107 THR A CA 1
ATOM 767 C C . THR A 1 107 ? -6.802 5.846 2.270 1.00 97.25 107 THR A C 1
ATOM 769 O O . THR A 1 107 ? -5.774 6.433 1.921 1.00 97.25 107 THR A O 1
ATOM 772 N N . ILE A 1 108 ? -7.193 4.699 1.725 1.00 9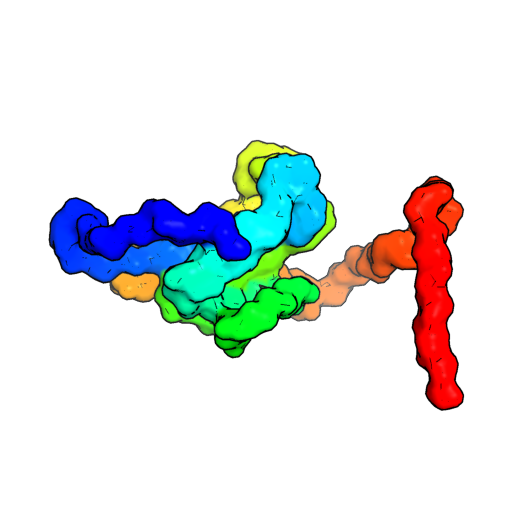8.06 108 ILE A N 1
ATOM 773 C CA . ILE A 1 108 ? -6.576 4.043 0.575 1.00 98.06 108 ILE A CA 1
ATOM 774 C C . ILE A 1 108 ? -7.326 4.485 -0.685 1.00 98.06 108 ILE A C 1
ATOM 776 O O . ILE A 1 108 ? -8.554 4.515 -0.693 1.00 98.06 108 ILE A O 1
ATOM 780 N N . ILE A 1 109 ? -6.608 4.875 -1.736 1.00 97.62 109 ILE A N 1
ATOM 781 C CA . ILE A 1 109 ? -7.164 5.448 -2.968 1.00 97.62 109 ILE A CA 1
ATOM 782 C C . ILE A 1 109 ? -6.794 4.581 -4.178 1.00 97.62 109 ILE A C 1
ATOM 784 O O . ILE A 1 109 ? -5.955 3.698 -4.085 1.00 97.62 109 ILE A O 1
ATOM 788 N N . ASP A 1 110 ? -7.403 4.848 -5.333 1.00 96.38 110 ASP A N 1
ATOM 789 C CA . ASP A 1 110 ? -6.843 4.433 -6.622 1.00 96.38 110 ASP A CA 1
ATOM 790 C C . ASP A 1 110 ? -5.999 5.611 -7.144 1.00 96.38 110 ASP A C 1
ATOM 792 O O . ASP A 1 110 ? -6.570 6.581 -7.659 1.00 96.38 110 ASP A O 1
ATOM 796 N N . PRO A 1 111 ? -4.658 5.585 -7.005 1.00 93.75 111 PRO A N 1
ATOM 797 C CA . PRO A 1 111 ? -3.805 6.689 -7.437 1.00 93.75 111 PRO A CA 1
ATOM 798 C C . PRO A 1 111 ? -3.776 6.853 -8.967 1.00 93.75 111 PRO A C 1
ATOM 800 O O . PRO A 1 111 ? -3.265 7.858 -9.460 1.00 93.75 111 PRO A O 1
ATOM 803 N N . PHE A 1 112 ? -4.351 5.911 -9.723 1.00 90.38 112 PHE A N 1
ATOM 804 C CA . PHE A 1 112 ? -4.466 5.963 -11.179 1.00 90.38 112 PHE A CA 1
ATOM 805 C C . PHE A 1 112 ? -5.838 6.455 -11.658 1.00 90.38 112 PHE A C 1
ATOM 807 O O . PHE A 1 112 ? -6.008 6.703 -12.852 1.00 90.38 112 PHE A O 1
ATOM 814 N N . ALA A 1 113 ? -6.813 6.648 -10.761 1.00 84.38 113 ALA A N 1
ATOM 815 C CA . ALA A 1 113 ? -8.167 7.063 -11.134 1.00 84.38 113 ALA A CA 1
ATOM 816 C C . ALA A 1 113 ? -8.194 8.409 -11.882 1.00 84.38 113 ALA A C 1
ATOM 818 O O . ALA A 1 113 ? -8.901 8.543 -12.875 1.00 84.38 113 ALA A O 1
ATOM 819 N N . ALA A 1 114 ? -7.351 9.372 -11.492 1.00 57.94 114 ALA A N 1
ATOM 820 C CA . ALA A 1 114 ? -7.247 10.668 -12.175 1.00 57.94 114 ALA A CA 1
ATOM 821 C C . ALA A 1 114 ? -6.685 10.574 -13.612 1.00 57.94 114 ALA A C 1
ATOM 823 O O . ALA A 1 114 ? -6.828 11.514 -14.395 1.00 57.94 114 ALA A O 1
ATOM 824 N N . GLY A 1 115 ? -6.035 9.457 -13.958 1.00 50.59 115 GLY A N 1
ATOM 825 C CA . GLY A 1 115 ? -5.551 9.161 -15.306 1.00 50.59 115 GLY A CA 1
ATOM 826 C C . GLY A 1 115 ? -6.576 8.452 -16.194 1.00 50.59 115 GLY A C 1
ATOM 827 O O . GLY A 1 115 ? -6.378 8.433 -17.399 1.00 50.59 115 GLY A O 1
ATOM 828 N N . LYS A 1 116 ? -7.664 7.901 -15.634 1.00 47.84 116 LYS A N 1
ATOM 829 C CA . LYS A 1 116 ? -8.712 7.196 -16.400 1.00 47.84 116 LYS A CA 1
ATOM 830 C C . LYS A 1 116 ? -9.680 8.147 -17.115 1.00 47.84 116 LYS A C 1
ATOM 832 O O . LYS A 1 116 ? -10.208 7.780 -18.154 1.00 47.84 116 LYS A O 1
ATOM 837 N N . ASP A 1 117 ? -9.853 9.366 -16.599 1.00 39.16 117 ASP A N 1
ATOM 838 C CA . ASP A 1 117 ? -10.668 10.426 -17.227 1.00 39.16 117 ASP A CA 1
ATOM 839 C C . ASP A 1 117 ? -9.871 11.297 -18.213 1.00 39.16 117 ASP A C 1
ATOM 841 O O . ASP A 1 117 ? -10.394 12.242 -18.806 1.00 39.16 117 ASP A O 1
ATOM 845 N N . ARG A 1 118 ? -8.575 11.019 -18.375 1.00 35.59 118 ARG A N 1
ATOM 846 C CA . ARG A 1 118 ? -7.758 11.617 -19.423 1.00 35.59 118 ARG A CA 1
ATOM 847 C C . ARG A 1 118 ? -7.563 10.538 -20.467 1.00 35.59 118 ARG A C 1
ATOM 849 O O . ARG A 1 118 ? -6.894 9.556 -20.178 1.00 35.59 118 ARG A O 1
ATOM 856 N N . ASP A 1 119 ? -8.096 10.748 -21.666 1.00 37.66 119 ASP A N 1
ATOM 857 C CA . ASP A 1 119 ? -7.745 9.999 -22.879 1.00 37.66 119 ASP A CA 1
ATOM 858 C C . ASP A 1 119 ? -6.255 10.210 -23.226 1.00 37.66 119 ASP A C 1
ATOM 860 O O . ASP A 1 119 ? -5.885 10.786 -24.246 1.00 37.66 119 ASP A O 1
ATOM 864 N N . PHE A 1 120 ? -5.358 9.807 -22.332 1.00 37.59 120 PHE A N 1
ATOM 865 C CA . PHE A 1 120 ? -3.972 9.557 -22.646 1.00 37.59 120 PHE A CA 1
ATOM 866 C C . PHE A 1 120 ? -3.915 8.085 -23.022 1.00 37.59 120 PHE A C 1
ATOM 868 O O . PHE A 1 120 ? -3.788 7.212 -22.164 1.00 37.59 120 PHE A O 1
ATOM 875 N N . GLU A 1 121 ? -4.033 7.819 -24.324 1.00 31.69 121 GLU A N 1
ATOM 876 C CA . GLU A 1 121 ? -3.572 6.573 -24.929 1.00 31.69 121 GLU A CA 1
ATOM 877 C C . GLU A 1 121 ? -2.073 6.425 -24.636 1.00 31.69 121 GLU A C 1
ATOM 879 O O . GLU A 1 121 ? -1.201 6.759 -25.436 1.00 31.69 121 GLU A O 1
ATOM 884 N N . VAL A 1 122 ? -1.747 5.926 -23.449 1.00 43.19 122 VAL A N 1
ATOM 885 C CA . VAL A 1 122 ? -0.521 5.166 -23.274 1.00 43.19 122 VAL A CA 1
ATOM 886 C C . VAL A 1 122 ? -0.868 3.798 -23.846 1.00 43.19 122 VAL A C 1
ATOM 888 O O . VAL A 1 122 ? -1.812 3.180 -23.347 1.00 43.19 122 VAL A O 1
ATOM 891 N N . PRO A 1 123 ? -0.202 3.318 -24.907 1.00 37.97 123 PRO A N 1
ATOM 892 C CA . PRO A 1 123 ? -0.515 2.011 -25.450 1.00 37.97 123 PRO A CA 1
ATOM 893 C C . PRO A 1 123 ? -0.218 0.972 -24.369 1.00 37.97 123 PRO A C 1
ATOM 895 O O . PRO A 1 123 ? 0.935 0.611 -24.129 1.00 37.97 123 PRO A O 1
ATOM 898 N N . PHE A 1 124 ? -1.267 0.501 -23.697 1.00 45.84 124 PHE A N 1
ATOM 899 C CA . PHE A 1 124 ? -1.209 -0.676 -22.854 1.00 45.84 124 PHE A CA 1
ATOM 900 C C . PHE A 1 124 ? -0.941 -1.847 -23.795 1.00 45.84 124 PHE A C 1
ATOM 902 O O . PHE A 1 124 ? -1.857 -2.381 -24.416 1.00 45.84 124 PHE A O 1
ATOM 909 N N . ARG A 1 125 ? 0.333 -2.201 -23.976 1.00 41.53 125 ARG A N 1
ATOM 910 C CA . ARG A 1 125 ? 0.703 -3.469 -24.597 1.00 41.53 125 ARG A CA 1
ATOM 911 C C . ARG A 1 125 ? 0.610 -4.541 -23.515 1.00 41.53 125 ARG A C 1
ATOM 913 O O . ARG A 1 125 ? 1.376 -4.476 -22.553 1.00 41.53 125 ARG A O 1
ATOM 920 N N . PRO A 1 126 ? -0.297 -5.524 -23.637 1.00 42.22 126 PRO A N 1
ATOM 921 C CA . PRO A 1 126 ? -0.251 -6.699 -22.784 1.00 42.22 126 PRO A CA 1
ATOM 922 C C . PRO A 1 126 ? 1.122 -7.361 -22.942 1.00 42.22 126 PRO A C 1
ATOM 924 O O . PRO A 1 126 ? 1.583 -7.548 -24.067 1.00 42.22 126 PRO A O 1
ATOM 927 N N . TYR A 1 127 ? 1.759 -7.745 -21.835 1.00 44.72 127 TYR A N 1
ATOM 928 C CA . TYR A 1 127 ? 3.091 -8.373 -21.829 1.00 44.72 127 TYR A CA 1
ATOM 929 C C . TYR A 1 127 ? 3.165 -9.663 -22.682 1.00 44.72 127 TYR A C 1
ATOM 931 O O . TYR A 1 127 ? 4.234 -10.074 -23.114 1.00 44.72 127 TYR A O 1
ATOM 939 N N . TRP A 1 128 ? 2.016 -10.268 -23.002 1.00 51.78 128 TRP A N 1
ATOM 940 C CA . TRP A 1 128 ? 1.879 -11.428 -23.895 1.00 51.78 128 TRP A CA 1
ATOM 941 C C . TRP A 1 128 ? 2.018 -11.114 -25.394 1.00 51.78 128 TRP A C 1
ATOM 943 O O . TRP A 1 128 ? 1.976 -12.032 -26.206 1.00 51.78 128 TRP A O 1
ATOM 953 N N . GLN A 1 129 ? 2.125 -9.838 -25.776 1.00 44.69 129 GLN A N 1
ATOM 954 C CA . GLN A 1 129 ? 2.291 -9.399 -27.170 1.00 44.69 129 GLN A CA 1
ATOM 9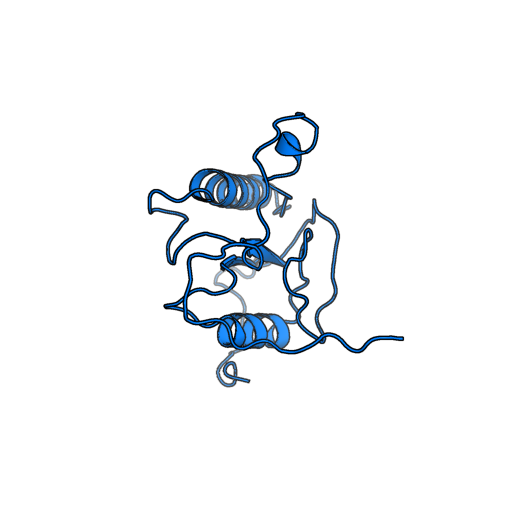55 C C . GLN A 1 129 ? 3.716 -8.920 -27.485 1.00 44.69 129 GLN A C 1
ATOM 957 O O . GLN A 1 129 ? 3.950 -8.334 -28.544 1.00 44.69 129 GLN A O 1
ATOM 962 N N . ASP A 1 130 ? 4.674 -9.134 -26.580 1.00 47.12 130 ASP A N 1
ATOM 963 C CA . ASP A 1 130 ? 6.079 -8.871 -26.871 1.00 47.12 130 ASP A CA 1
ATOM 964 C C . ASP A 1 130 ? 6.723 -10.084 -27.558 1.00 47.12 130 ASP A C 1
ATOM 966 O O . ASP A 1 130 ? 7.210 -11.017 -26.918 1.00 47.12 130 ASP A O 1
ATOM 970 N N . GLU A 1 131 ? 6.724 -10.062 -28.891 1.00 52.03 131 GLU A N 1
ATOM 971 C CA . GLU A 1 131 ? 7.356 -11.079 -29.743 1.00 52.03 131 GLU A CA 1
ATOM 972 C C . GLU A 1 131 ? 8.892 -11.133 -29.598 1.00 52.03 131 GLU A C 1
ATOM 974 O O . GLU A 1 131 ? 9.538 -11.980 -30.215 1.00 52.03 131 GLU A O 1
ATOM 979 N N . THR A 1 132 ? 9.503 -10.257 -28.790 1.00 50.28 132 THR A N 1
ATOM 980 C CA . THR A 1 132 ? 10.963 -10.188 -28.625 1.00 50.28 132 THR A CA 1
ATOM 981 C C . THR A 1 132 ? 11.499 -10.931 -27.399 1.00 50.28 132 THR A C 1
ATOM 983 O O . THR A 1 132 ? 12.717 -11.011 -27.234 1.00 50.28 132 THR A O 1
ATOM 986 N N . ASN A 1 133 ? 10.634 -11.528 -26.567 1.00 45.84 133 ASN A N 1
ATOM 987 C CA . ASN A 1 133 ? 11.053 -12.239 -25.356 1.00 45.84 133 ASN A CA 1
ATOM 988 C C . ASN A 1 133 ? 11.063 -13.777 -25.557 1.00 45.84 133 ASN A C 1
ATOM 990 O O . ASN A 1 133 ? 10.004 -14.408 -25.547 1.00 45.84 133 ASN A O 1
ATOM 994 N N . PRO A 1 134 ? 12.237 -14.427 -25.713 1.00 43.91 134 PRO A N 1
ATOM 995 C CA . PRO A 1 134 ? 12.345 -15.838 -26.109 1.00 43.91 134 PRO A CA 1
ATOM 996 C C . PRO A 1 134 ? 12.004 -16.863 -25.005 1.00 43.91 134 PRO A C 1
ATOM 998 O O . PRO A 1 134 ? 12.265 -18.053 -25.182 1.00 43.91 134 PRO A O 1
ATOM 1001 N N . HIS A 1 135 ? 11.433 -16.445 -23.869 1.00 45.03 135 HIS A N 1
ATOM 1002 C CA . HIS A 1 135 ? 11.208 -17.310 -22.700 1.00 45.03 135 HIS A CA 1
ATOM 1003 C C . HIS A 1 135 ? 9.743 -17.657 -22.389 1.00 45.03 135 HIS A C 1
ATOM 1005 O O . HIS A 1 135 ? 9.457 -18.162 -21.304 1.00 45.03 135 HIS A O 1
ATOM 1011 N N . LEU A 1 136 ? 8.804 -17.460 -23.317 1.00 41.41 136 LEU A N 1
ATOM 1012 C CA . LEU A 1 136 ? 7.397 -17.790 -23.069 1.00 41.41 136 LEU A CA 1
ATOM 1013 C C . LEU A 1 136 ? 7.016 -19.170 -23.626 1.00 41.41 136 LEU A C 1
ATOM 1015 O O . LEU A 1 136 ? 6.926 -19.387 -24.832 1.00 41.41 136 LEU A O 1
ATOM 1019 N N . VAL A 1 137 ? 6.771 -20.110 -22.708 1.00 40.44 137 VAL A N 1
ATOM 1020 C CA . VAL A 1 137 ? 6.124 -21.398 -22.987 1.00 40.44 137 VAL A CA 1
ATOM 1021 C C . VAL A 1 137 ? 4.638 -21.144 -23.246 1.00 40.44 137 VAL A C 1
ATOM 1023 O O . VAL A 1 137 ? 3.928 -20.611 -22.396 1.00 40.44 137 VAL A O 1
ATOM 1026 N N . TYR A 1 138 ? 4.176 -21.527 -24.434 1.00 36.66 138 TYR A N 1
ATOM 1027 C CA . TYR A 1 138 ? 2.787 -21.415 -24.867 1.00 36.66 138 TYR A CA 1
ATOM 1028 C C . TYR A 1 138 ? 1.909 -22.410 -24.091 1.00 36.66 138 TYR A C 1
ATOM 1030 O O . TYR A 1 138 ? 2.064 -23.622 -24.249 1.00 36.66 138 TYR A O 1
ATOM 1038 N N . PHE A 1 139 ? 0.966 -21.921 -23.285 1.00 37.56 139 PHE A N 1
ATOM 1039 C CA . PHE A 1 139 ? -0.171 -22.726 -22.838 1.00 37.56 139 PHE A CA 1
ATOM 1040 C C . PHE A 1 139 ? -1.357 -22.383 -23.743 1.00 37.56 139 PHE A C 1
ATOM 1042 O O . PHE A 1 139 ? -1.852 -21.257 -23.669 1.00 37.56 139 PHE A O 1
ATOM 1049 N N . PRO A 1 140 ? -1.809 -23.291 -24.629 1.00 35.38 140 PRO A N 1
ATOM 1050 C CA . PRO A 1 140 ? -2.979 -23.012 -25.442 1.00 35.38 140 PRO A CA 1
ATOM 1051 C C . PRO A 1 140 ? -4.197 -22.869 -24.526 1.00 35.38 140 PRO A C 1
ATOM 1053 O O . PRO A 1 140 ? -4.530 -23.776 -23.762 1.00 35.38 140 PRO A O 1
ATOM 1056 N N . ALA A 1 141 ? -4.850 -21.711 -24.607 1.00 39.41 141 ALA A N 1
ATOM 1057 C CA . ALA A 1 141 ? -6.160 -21.508 -24.018 1.00 39.41 141 ALA A CA 1
ATOM 1058 C C . ALA A 1 141 ? -7.134 -22.516 -24.642 1.00 39.41 141 ALA A C 1
ATOM 1060 O O . ALA A 1 141 ? -7.214 -22.636 -25.867 1.00 39.41 141 ALA A O 1
ATOM 1061 N N . ASN A 1 142 ? -7.846 -23.243 -23.782 1.00 45.38 142 ASN A N 1
ATOM 1062 C CA . ASN A 1 142 ? -8.945 -24.118 -24.165 1.00 45.38 142 ASN A CA 1
ATOM 1063 C C . ASN A 1 142 ? -9.882 -23.382 -25.133 1.00 45.38 142 ASN A C 1
ATOM 1065 O O . ASN A 1 142 ? -10.437 -22.334 -24.796 1.00 45.38 142 ASN 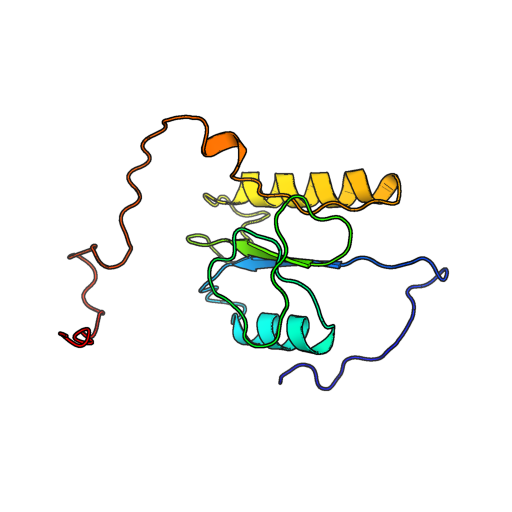A O 1
ATOM 1069 N N . GLN A 1 143 ? -10.026 -23.935 -26.335 1.00 36.09 143 GLN A N 1
ATOM 1070 C CA . GLN A 1 143 ? -11.100 -23.579 -27.255 1.00 36.09 143 GLN A CA 1
ATOM 1071 C C . GLN A 1 143 ? -12.434 -24.154 -26.735 1.00 36.09 143 GLN A C 1
ATOM 1073 O O . GLN A 1 143 ? -12.395 -25.139 -25.994 1.00 36.09 143 GLN A O 1
ATOM 1078 N N . PRO A 1 144 ? -13.574 -23.510 -27.058 1.00 49.62 144 PRO A N 1
ATOM 1079 C CA . PRO A 1 144 ? -14.896 -23.851 -26.522 1.00 49.62 144 PRO A CA 1
ATOM 1080 C C . PRO A 1 144 ? -15.352 -25.284 -26.818 1.00 49.62 144 PRO A C 1
ATOM 1082 O O . PRO A 1 144 ? -14.968 -25.829 -27.879 1.00 49.62 144 PRO A O 1
#

Secondary structure (DSSP, 8-state):
---TTPPP-PPTTS-----EEEEETT-SSS-HHHHHHHHHHTTPPEESSPSS--TTPPEEPSSEES-EEEEE-S--TTTTTSS-TTHHHHHHHHHHHHHHHTTT--EE--TTHHHHSS--------GGG-TT-TT----PPPP-

Radius of gyration: 17.52 Å; chains: 1; bounding box: 28×37×53 Å